Protein AF-A0A545TU68-F1 (afdb_monomer_lite)

Secondary structure (DSSP, 8-state):
--SSSSSSSTTGGGSS----PPPHHHHHHHHHHHHHHHHHHHHHHHHTT-S-HHHHHHHHHHHHHHHHHTTS-SPP-HHHHHHHHHHHHHHHHHHHHHHHT-

Radius of gyration: 21.89 Å; chains: 1; bounding box: 70×45×36 Å

Sequence (102 aa):
MHKSFLAAVSAAFLLAGCASTVPLQENLQIACRAYAASLTSLAGFRAAGRLSEEQVATVEQWRPTLNEACSGEVENTDDLIDLVEAGVISMIFIETEVRNES

pLDDT: mean 85.68, std 17.3, range [42.22, 97.94]

Structure (mmCIF, N/CA/C/O backbone):
data_AF-A0A545TU68-F1
#
_entry.id   AF-A0A545TU68-F1
#
loop_
_atom_site.group_PDB
_atom_site.id
_atom_site.type_symbol
_atom_site.label_atom_id
_atom_site.label_alt_id
_atom_site.label_comp_id
_atom_site.label_asym_id
_atom_site.label_entity_id
_atom_site.label_seq_id
_atom_site.pdbx_PDB_ins_code
_atom_site.Cartn_x
_atom_site.Cartn_y
_atom_site.Cartn_z
_atom_site.occupancy
_atom_site.B_iso_or_equiv
_atom_site.auth_seq_id
_atom_site.auth_comp_id
_atom_site.auth_asym_id
_atom_site.auth_atom_id
_atom_site.pdbx_PDB_model_num
ATOM 1 N N . MET A 1 1 ? 56.333 33.146 3.793 1.00 42.22 1 MET A N 1
ATOM 2 C CA . MET A 1 1 ? 54.864 33.019 3.916 1.00 42.22 1 MET A CA 1
ATOM 3 C C . MET A 1 1 ? 54.299 32.210 2.742 1.00 42.22 1 MET A C 1
ATOM 5 O O . MET A 1 1 ? 53.767 32.810 1.834 1.00 42.22 1 MET A O 1
ATOM 9 N N . HIS A 1 2 ? 54.461 30.879 2.693 1.00 45.53 2 HIS A N 1
ATOM 10 C CA . HIS A 1 2 ? 53.945 30.047 1.575 1.00 45.53 2 HIS A CA 1
ATOM 11 C C . HIS A 1 2 ? 53.675 28.587 2.014 1.00 45.53 2 HIS A C 1
ATOM 13 O O . HIS A 1 2 ? 54.032 27.641 1.323 1.00 45.53 2 HIS A O 1
ATOM 19 N N . LYS A 1 3 ? 53.113 28.363 3.211 1.00 48.56 3 LYS A N 1
ATOM 20 C CA . LYS A 1 3 ? 52.871 27.004 3.744 1.00 48.56 3 LYS A CA 1
ATOM 21 C C . LYS A 1 3 ? 51.524 26.901 4.461 1.00 48.56 3 LYS A C 1
ATOM 23 O O . LYS A 1 3 ? 51.465 26.521 5.623 1.00 48.56 3 LYS A O 1
ATOM 28 N N . SER A 1 4 ? 50.434 27.298 3.812 1.00 48.00 4 SER A N 1
ATOM 29 C CA . SER A 1 4 ? 49.097 27.085 4.403 1.00 48.00 4 SER A CA 1
ATOM 30 C C . SER A 1 4 ? 47.986 26.814 3.390 1.00 48.00 4 SER A C 1
ATOM 32 O O . SER A 1 4 ? 46.884 26.479 3.797 1.00 48.00 4 SER A O 1
ATOM 34 N N . PHE A 1 5 ? 48.248 26.900 2.082 1.00 49.19 5 PHE A N 1
ATOM 35 C CA . PHE A 1 5 ? 47.176 26.839 1.081 1.00 49.19 5 PHE A CA 1
ATOM 36 C C . PHE A 1 5 ? 46.871 25.426 0.546 1.00 49.19 5 PHE A C 1
ATOM 38 O O . PHE A 1 5 ? 45.850 25.219 -0.095 1.00 49.19 5 PHE A O 1
ATOM 45 N N . LEU A 1 6 ? 47.719 24.429 0.824 1.00 49.50 6 LEU A N 1
ATOM 46 C CA . LEU A 1 6 ? 47.567 23.075 0.261 1.00 49.50 6 LEU A CA 1
ATOM 47 C C . LEU A 1 6 ? 46.699 22.121 1.098 1.00 49.50 6 LEU A C 1
ATOM 49 O O . LEU A 1 6 ? 46.314 21.071 0.599 1.00 49.50 6 LEU A O 1
ATOM 53 N N . ALA A 1 7 ? 46.359 22.469 2.342 1.00 49.00 7 ALA A N 1
ATOM 54 C CA . ALA A 1 7 ? 45.579 21.592 3.224 1.00 49.00 7 ALA A CA 1
ATOM 55 C C . ALA A 1 7 ? 44.052 21.751 3.078 1.00 49.00 7 ALA A C 1
ATOM 57 O O . ALA A 1 7 ? 43.303 20.927 3.590 1.00 49.00 7 ALA A O 1
ATOM 58 N N . ALA A 1 8 ? 43.578 22.795 2.390 1.00 50.03 8 ALA A N 1
ATOM 59 C CA . ALA A 1 8 ? 42.147 23.091 2.282 1.00 50.03 8 ALA A CA 1
ATOM 60 C C . ALA A 1 8 ? 41.450 22.380 1.104 1.00 50.03 8 ALA A C 1
ATOM 62 O O . ALA A 1 8 ? 40.233 22.235 1.112 1.00 50.03 8 ALA A O 1
ATOM 63 N N . VAL A 1 9 ? 42.200 21.911 0.100 1.00 53.72 9 VAL A N 1
ATOM 64 C CA . VAL A 1 9 ? 41.624 21.318 -1.125 1.00 53.72 9 VAL A 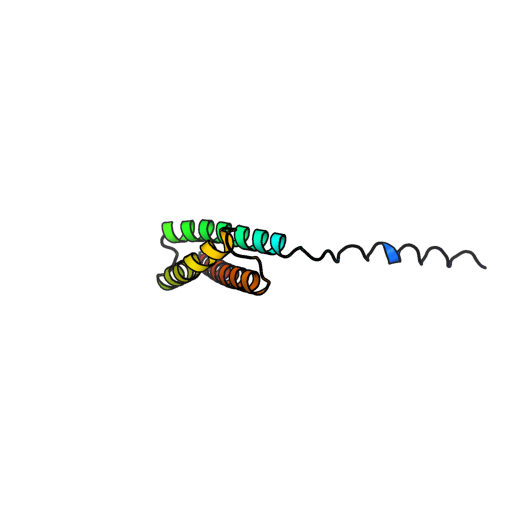CA 1
ATOM 65 C C . VAL A 1 9 ? 41.351 19.814 -0.973 1.00 53.72 9 VAL A C 1
ATOM 67 O O . VAL A 1 9 ? 40.459 19.275 -1.622 1.00 53.72 9 VAL A O 1
ATOM 70 N N . SER A 1 10 ? 42.047 19.124 -0.067 1.00 53.06 10 SER A N 1
ATOM 71 C CA . SER A 1 10 ? 41.905 17.675 0.145 1.00 53.06 10 SER A CA 1
ATOM 72 C C . SER A 1 10 ? 40.682 17.269 0.978 1.00 53.06 10 SER A C 1
ATOM 74 O O . SER A 1 10 ? 40.277 16.112 0.921 1.00 53.06 10 SER A O 1
ATOM 76 N N . ALA A 1 11 ? 40.053 18.194 1.710 1.00 53.97 11 ALA A N 1
ATOM 77 C CA . ALA A 1 11 ? 38.851 17.906 2.500 1.00 53.97 11 ALA A CA 1
ATOM 78 C C . ALA A 1 11 ? 37.542 17.969 1.684 1.00 53.97 11 ALA A C 1
ATOM 80 O O . ALA A 1 11 ? 36.536 17.400 2.097 1.00 53.97 11 ALA A O 1
ATOM 81 N N . ALA A 1 12 ? 37.544 18.621 0.515 1.00 54.88 12 ALA A N 1
ATOM 82 C CA . ALA A 1 12 ? 36.337 18.817 -0.294 1.00 54.88 12 ALA A CA 1
ATOM 83 C C . ALA A 1 12 ? 35.929 17.582 -1.128 1.00 54.88 12 ALA A C 1
ATOM 85 O O . ALA A 1 12 ? 34.785 17.489 -1.560 1.00 54.88 12 ALA A O 1
ATOM 86 N N . PHE A 1 13 ? 36.826 16.609 -1.326 1.00 55.31 13 PHE A N 1
ATOM 87 C CA . PHE A 1 13 ? 36.548 15.407 -2.129 1.00 55.31 13 PHE A CA 1
ATOM 88 C C . PHE A 1 13 ? 35.884 14.256 -1.356 1.00 55.31 13 PHE A C 1
ATOM 90 O O . PHE A 1 13 ? 35.449 13.289 -1.973 1.00 55.31 13 PHE A O 1
ATOM 97 N N . LEU A 1 14 ? 35.759 14.346 -0.027 1.00 56.31 14 LEU A N 1
ATOM 98 C CA . LEU A 1 14 ? 35.168 13.276 0.791 1.00 56.31 14 LEU A CA 1
ATOM 99 C C . LEU A 1 14 ? 33.639 13.373 0.943 1.00 56.31 14 LEU A C 1
ATOM 101 O O . LEU A 1 14 ? 33.031 12.460 1.491 1.00 56.31 14 LEU A O 1
ATOM 105 N N . LEU A 1 15 ? 33.006 14.441 0.444 1.00 55.91 15 LEU A N 1
ATOM 106 C CA . LEU A 1 15 ? 31.547 14.632 0.515 1.00 55.91 15 LEU A CA 1
ATOM 107 C C . LEU A 1 15 ? 30.809 14.290 -0.791 1.00 55.91 15 LEU A C 1
ATOM 109 O O . LEU A 1 15 ? 29.585 14.338 -0.828 1.00 55.91 15 LEU A O 1
ATOM 113 N N . ALA A 1 16 ? 31.519 13.908 -1.857 1.00 58.22 16 ALA A N 1
ATOM 114 C CA . ALA A 1 16 ? 30.920 13.606 -3.164 1.00 58.22 16 ALA A CA 1
ATOM 115 C C . ALA A 1 16 ? 30.399 12.154 -3.305 1.00 58.22 16 ALA A C 1
ATOM 117 O O . ALA A 1 16 ? 30.125 11.705 -4.414 1.00 58.22 16 ALA A O 1
ATOM 118 N N . GLY A 1 17 ? 30.294 11.398 -2.205 1.00 55.97 17 GLY A N 1
ATOM 119 C CA . GLY A 1 17 ? 30.129 9.938 -2.231 1.00 55.97 17 GLY A CA 1
ATOM 120 C C . GLY A 1 17 ? 28.715 9.366 -2.062 1.00 55.97 17 GLY A C 1
ATOM 121 O O . GLY A 1 17 ? 28.594 8.148 -2.051 1.00 55.97 17 GLY A O 1
ATOM 122 N N . CYS A 1 18 ? 27.654 10.170 -1.925 1.00 59.19 18 CYS A N 1
ATOM 123 C CA . CYS A 1 18 ? 26.312 9.649 -1.589 1.00 59.19 18 CYS A CA 1
ATOM 124 C C . CYS A 1 18 ? 25.235 9.910 -2.655 1.00 59.19 18 CYS A C 1
ATOM 126 O O . CYS A 1 18 ? 24.074 10.112 -2.315 1.00 59.19 18 CYS A O 1
ATOM 128 N N . ALA A 1 19 ? 25.594 9.909 -3.938 1.00 56.88 19 ALA A N 1
ATOM 129 C CA . ALA A 1 19 ? 24.623 9.903 -5.035 1.00 56.88 19 ALA A CA 1
ATOM 130 C C . ALA A 1 19 ? 24.614 8.527 -5.720 1.00 56.88 19 ALA A C 1
ATOM 132 O O . ALA A 1 19 ? 24.952 8.397 -6.893 1.00 56.88 19 ALA A O 1
ATOM 133 N N . SER A 1 20 ? 24.294 7.478 -4.962 1.00 61.78 20 SER A N 1
ATOM 134 C CA . SER A 1 20 ? 24.071 6.142 -5.520 1.00 61.78 20 SER A CA 1
ATOM 135 C C . SER A 1 20 ? 22.655 6.099 -6.089 1.00 61.78 20 SER A C 1
ATOM 137 O O . SER A 1 20 ? 21.690 6.149 -5.330 1.00 61.78 20 SER A O 1
ATOM 139 N N . THR A 1 21 ? 22.506 6.035 -7.412 1.00 68.12 21 THR A N 1
ATOM 140 C CA . THR A 1 21 ? 21.199 5.772 -8.029 1.00 68.12 21 THR A CA 1
ATOM 141 C C . THR A 1 21 ? 20.831 4.317 -7.770 1.00 68.12 21 THR A C 1
ATOM 143 O O . THR A 1 21 ? 21.560 3.418 -8.194 1.00 68.12 21 THR A O 1
ATOM 146 N N . VAL A 1 22 ? 19.730 4.087 -7.057 1.00 75.44 22 VAL A N 1
ATOM 147 C CA . VAL A 1 22 ? 19.215 2.740 -6.795 1.00 75.44 22 VAL A CA 1
ATOM 148 C C . VAL A 1 22 ? 18.747 2.135 -8.125 1.00 75.44 22 VAL A C 1
ATOM 150 O O . VAL A 1 22 ? 17.977 2.781 -8.837 1.00 75.44 22 VAL A O 1
ATOM 153 N N . PRO A 1 23 ? 19.207 0.931 -8.505 1.00 85.62 23 PRO A N 1
ATOM 154 C CA . PRO A 1 23 ? 18.714 0.243 -9.690 1.00 85.62 23 PRO A CA 1
ATOM 155 C C . PRO A 1 23 ? 17.199 0.025 -9.628 1.00 85.62 23 PRO A C 1
ATOM 157 O O . PRO A 1 23 ? 16.660 -0.323 -8.580 1.00 85.62 23 PRO A O 1
ATOM 160 N N . LEU A 1 24 ? 16.528 0.131 -10.775 1.00 84.81 24 LEU A N 1
ATOM 161 C CA . LEU A 1 24 ? 15.074 -0.023 -10.911 1.00 84.81 24 LEU A CA 1
ATOM 162 C C . LEU A 1 24 ? 14.534 -1.288 -10.216 1.00 84.81 24 LEU A C 1
ATOM 164 O O . LEU A 1 24 ? 13.603 -1.246 -9.419 1.00 84.81 24 LEU A O 1
ATOM 168 N N . GLN A 1 25 ? 15.200 -2.418 -10.458 1.00 85.56 25 GLN A N 1
ATOM 169 C CA . GLN A 1 25 ? 14.870 -3.707 -9.851 1.00 85.56 25 GLN A CA 1
ATOM 170 C C . GLN A 1 25 ? 14.951 -3.689 -8.318 1.00 85.56 25 GLN A C 1
ATOM 172 O O . GLN A 1 25 ? 14.153 -4.354 -7.658 1.00 85.56 25 GLN A O 1
ATOM 177 N N . GLU A 1 26 ? 15.928 -2.979 -7.755 1.00 89.00 26 GLU A N 1
ATOM 178 C CA . GLU A 1 26 ? 16.101 -2.862 -6.308 1.00 89.00 26 GLU A CA 1
ATOM 179 C C . GLU A 1 26 ? 15.012 -1.965 -5.712 1.00 89.00 26 GLU A C 1
ATOM 181 O O . GLU A 1 26 ? 14.440 -2.319 -4.682 1.00 89.00 26 GLU A O 1
ATOM 186 N N . ASN A 1 27 ? 14.642 -0.879 -6.402 1.00 89.38 27 ASN A N 1
ATOM 187 C CA . ASN A 1 27 ? 13.555 -0.010 -5.956 1.00 89.38 27 ASN A CA 1
ATOM 188 C C . ASN A 1 27 ? 12.207 -0.754 -5.924 1.00 89.38 27 ASN A C 1
ATOM 190 O O . ASN A 1 27 ? 11.517 -0.749 -4.904 1.00 89.38 27 ASN A O 1
ATOM 194 N N . LEU A 1 28 ? 11.890 -1.520 -6.977 1.00 91.62 28 LEU A N 1
ATOM 195 C CA . LEU A 1 28 ? 10.687 -2.358 -6.990 1.00 91.62 28 LEU A CA 1
ATOM 196 C C . LEU A 1 28 ? 10.683 -3.380 -5.842 1.00 91.62 28 LEU A C 1
ATOM 198 O O . LEU A 1 28 ? 9.664 -3.576 -5.185 1.00 91.62 28 LEU A O 1
ATOM 202 N N . GLN A 1 29 ? 11.822 -4.018 -5.552 1.00 92.44 29 GLN A N 1
ATOM 203 C CA . GLN A 1 29 ? 11.913 -4.965 -4.435 1.00 92.44 29 GLN A CA 1
ATOM 204 C C . GLN A 1 29 ? 11.669 -4.298 -3.079 1.00 92.44 29 GLN A C 1
ATOM 206 O O . GLN A 1 29 ? 11.040 -4.905 -2.209 1.00 92.44 29 GLN A O 1
ATOM 211 N N . ILE A 1 30 ? 12.157 -3.073 -2.882 1.00 93.38 30 ILE A N 1
ATOM 212 C CA . ILE A 1 30 ? 11.899 -2.293 -1.668 1.00 93.38 30 ILE A CA 1
ATOM 213 C C . ILE A 1 30 ? 10.399 -2.002 -1.548 1.00 93.38 30 ILE A C 1
ATOM 215 O O . ILE A 1 30 ? 9.807 -2.301 -0.507 1.00 93.38 30 ILE A O 1
ATOM 219 N N . ALA A 1 31 ? 9.772 -1.512 -2.619 1.00 94.50 31 ALA A N 1
ATOM 220 C CA . ALA A 1 31 ? 8.344 -1.211 -2.646 1.00 94.50 31 ALA A CA 1
ATOM 221 C C . ALA A 1 31 ? 7.484 -2.466 -2.389 1.00 94.50 31 ALA A C 1
ATOM 223 O O . ALA A 1 31 ? 6.596 -2.456 -1.537 1.00 94.50 31 ALA A O 1
ATOM 224 N N . CYS A 1 32 ? 7.814 -3.601 -3.012 1.00 96.00 32 CYS A N 1
ATOM 225 C CA . CYS A 1 32 ? 7.117 -4.871 -2.790 1.00 96.00 32 CYS A CA 1
ATOM 226 C C . CYS A 1 32 ? 7.289 -5.427 -1.366 1.00 96.00 32 CYS A C 1
ATOM 228 O O . CYS A 1 32 ? 6.368 -6.038 -0.818 1.00 96.00 32 CYS A O 1
ATOM 230 N N . ARG A 1 33 ? 8.438 -5.197 -0.715 1.00 96.81 33 ARG A N 1
ATOM 231 C CA . ARG A 1 33 ? 8.609 -5.531 0.711 1.00 96.81 33 ARG A CA 1
ATOM 232 C C . ARG A 1 33 ? 7.742 -4.647 1.602 1.00 96.81 33 ARG A C 1
ATOM 234 O O . ARG A 1 33 ? 7.160 -5.157 2.559 1.00 96.81 33 ARG A O 1
ATOM 241 N N . ALA A 1 34 ? 7.642 -3.356 1.288 1.00 96.50 34 ALA A N 1
ATOM 242 C CA . ALA A 1 34 ? 6.763 -2.437 2.003 1.00 96.50 34 ALA A CA 1
ATOM 243 C C . ALA A 1 34 ? 5.290 -2.851 1.854 1.00 96.50 34 ALA A C 1
ATOM 245 O O . ALA A 1 34 ? 4.592 -2.963 2.857 1.00 96.50 34 ALA A O 1
ATOM 246 N N . TYR A 1 35 ? 4.857 -3.212 0.643 1.00 97.50 35 TYR A N 1
ATOM 247 C CA . TYR A 1 35 ? 3.530 -3.776 0.384 1.00 97.50 35 TYR A CA 1
ATOM 248 C C . TYR A 1 35 ? 3.216 -4.993 1.270 1.00 97.50 35 TYR A C 1
ATOM 250 O O . TYR A 1 35 ? 2.191 -5.023 1.957 1.00 97.50 35 TYR A O 1
ATOM 258 N N . ALA A 1 36 ? 4.111 -5.985 1.310 1.00 97.50 36 ALA A N 1
ATOM 259 C CA . ALA A 1 36 ? 3.918 -7.182 2.129 1.00 97.50 36 ALA A CA 1
ATOM 260 C C . ALA A 1 36 ? 3.843 -6.864 3.637 1.00 97.50 36 ALA A C 1
ATOM 262 O O . ALA A 1 36 ? 3.039 -7.455 4.370 1.00 97.50 36 ALA A O 1
ATOM 263 N N . ALA A 1 37 ? 4.660 -5.916 4.105 1.00 97.50 37 ALA A N 1
ATOM 264 C CA . ALA A 1 37 ? 4.630 -5.451 5.488 1.00 97.50 37 ALA A CA 1
ATOM 265 C C . ALA A 1 37 ? 3.299 -4.759 5.822 1.00 97.50 37 ALA A C 1
ATOM 267 O O . ALA A 1 37 ? 2.674 -5.091 6.834 1.00 97.50 37 ALA A O 1
ATOM 268 N N . SER A 1 38 ? 2.824 -3.879 4.940 1.00 97.50 38 SER A N 1
ATOM 269 C CA . SER A 1 38 ? 1.549 -3.187 5.101 1.00 97.50 38 SER A CA 1
ATOM 270 C C . SER A 1 38 ? 0.361 -4.138 5.129 1.00 97.50 38 SER A C 1
ATOM 272 O O . SER A 1 38 ? -0.477 -4.054 6.026 1.00 97.50 38 SER A O 1
ATOM 274 N N . LEU A 1 39 ? 0.317 -5.129 4.231 1.00 97.12 39 LEU A N 1
ATOM 275 C CA . LEU A 1 39 ? -0.716 -6.166 4.279 1.00 97.12 39 LEU A CA 1
ATOM 276 C C . LEU A 1 39 ? -0.723 -6.932 5.604 1.00 97.12 39 LEU A C 1
ATOM 278 O O . LEU A 1 39 ? -1.792 -7.241 6.128 1.00 97.12 39 LEU A O 1
ATOM 282 N N . THR A 1 40 ? 0.454 -7.228 6.155 1.00 97.81 40 THR A N 1
ATOM 283 C CA . THR A 1 40 ? 0.573 -7.926 7.441 1.00 97.81 40 THR A CA 1
ATOM 284 C C . THR A 1 40 ? 0.009 -7.073 8.583 1.00 97.81 40 THR A C 1
ATOM 286 O O . THR A 1 40 ? -0.760 -7.570 9.408 1.00 97.81 40 THR A O 1
ATOM 289 N N . SER A 1 41 ? 0.347 -5.782 8.608 1.00 97.12 41 SER A N 1
ATOM 290 C CA . SER A 1 41 ? -0.154 -4.803 9.584 1.00 97.12 41 SER A CA 1
ATOM 291 C C . SER A 1 41 ? -1.681 -4.652 9.499 1.00 97.12 41 SER A C 1
ATOM 293 O O . SER A 1 41 ? -2.402 -4.858 10.482 1.00 97.12 41 SER A O 1
ATOM 295 N N . LEU A 1 42 ? -2.196 -4.411 8.290 1.00 97.69 42 LEU A N 1
ATOM 296 C CA . LEU A 1 42 ? -3.621 -4.242 8.004 1.00 97.69 42 LEU A CA 1
ATOM 297 C C . LEU A 1 42 ? -4.439 -5.506 8.290 1.00 97.69 42 LEU A C 1
ATOM 299 O O . LEU A 1 42 ? -5.564 -5.406 8.781 1.00 97.69 42 LEU A O 1
ATOM 303 N N . ALA A 1 43 ? -3.887 -6.700 8.057 1.00 97.38 43 ALA A N 1
ATOM 304 C CA . ALA A 1 43 ? -4.537 -7.951 8.442 1.00 97.38 43 ALA A CA 1
ATOM 305 C C . ALA A 1 43 ? -4.754 -8.038 9.963 1.00 97.38 43 ALA A C 1
ATOM 307 O O . ALA A 1 43 ? -5.818 -8.475 10.407 1.00 97.38 43 ALA A O 1
ATOM 308 N N . GLY A 1 44 ? -3.787 -7.565 10.758 1.00 97.62 44 GLY A N 1
ATOM 309 C CA . GLY A 1 44 ? -3.921 -7.451 12.210 1.00 97.62 44 GLY A CA 1
ATOM 310 C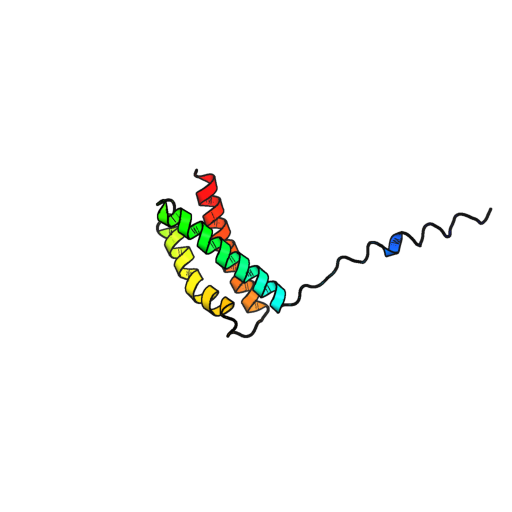 C . GLY A 1 44 ? -5.045 -6.497 12.620 1.00 97.62 44 GLY A C 1
ATOM 311 O O . GLY A 1 44 ? -5.889 -6.854 13.443 1.00 97.62 44 GLY A O 1
ATOM 312 N N . PHE A 1 45 ? -5.116 -5.313 12.005 1.00 97.56 45 PHE A N 1
ATOM 313 C CA . PHE A 1 45 ? -6.202 -4.359 12.260 1.00 97.56 45 PHE A CA 1
ATOM 314 C C . PHE A 1 45 ? -7.573 -4.903 11.847 1.00 97.56 45 PHE A C 1
ATOM 316 O O . PHE A 1 45 ? -8.542 -4.750 12.593 1.00 97.56 45 PHE A O 1
ATOM 323 N N . ARG A 1 46 ? -7.657 -5.607 10.713 1.00 97.00 46 ARG A N 1
ATOM 324 C CA . ARG A 1 46 ? -8.891 -6.261 10.259 1.00 97.00 46 ARG A CA 1
ATOM 325 C C . ARG A 1 46 ? -9.359 -7.322 11.248 1.00 97.00 46 ARG A C 1
ATOM 327 O O . ARG A 1 46 ? -10.532 -7.341 11.604 1.00 97.00 46 ARG A O 1
ATOM 334 N N . ALA A 1 47 ? -8.452 -8.182 11.713 1.00 97.50 47 ALA A N 1
ATOM 335 C CA . ALA A 1 47 ? -8.767 -9.223 12.692 1.00 97.50 47 ALA A CA 1
ATOM 336 C C . ALA A 1 47 ? -9.236 -8.641 14.037 1.00 97.50 47 ALA A C 1
ATOM 338 O O . ALA A 1 47 ? -10.062 -9.246 14.715 1.00 97.50 47 ALA A O 1
ATOM 339 N N . ALA A 1 48 ? -8.747 -7.452 14.399 1.00 96.69 48 ALA A N 1
ATOM 340 C CA . ALA A 1 48 ? -9.183 -6.708 15.576 1.00 96.69 48 ALA A CA 1
ATOM 341 C C . ALA A 1 48 ? -10.490 -5.912 15.370 1.00 96.69 48 ALA A C 1
ATOM 343 O O . ALA A 1 48 ? -10.931 -5.241 16.299 1.00 96.69 48 ALA A O 1
ATOM 344 N N . GLY A 1 49 ? -11.096 -5.944 14.175 1.00 97.00 49 GLY A N 1
ATOM 345 C CA . GLY A 1 49 ? -12.303 -5.172 13.859 1.00 97.00 49 GLY A CA 1
ATOM 346 C C . GLY A 1 49 ? -12.076 -3.659 13.788 1.00 97.00 49 GLY A C 1
ATOM 347 O O . GLY A 1 49 ? -13.008 -2.895 14.008 1.00 97.00 49 GLY A O 1
ATOM 348 N N . ARG A 1 50 ? -10.837 -3.225 13.525 1.00 97.19 50 ARG A N 1
ATOM 349 C CA . ARG A 1 50 ? -10.427 -1.811 13.522 1.00 97.19 50 ARG A CA 1
ATOM 350 C C . ARG A 1 50 ? -10.389 -1.163 12.141 1.00 97.19 50 ARG A C 1
ATOM 352 O O . ARG A 1 50 ? -10.112 0.023 12.059 1.00 97.19 50 ARG A O 1
ATOM 359 N N . LEU A 1 51 ? -10.614 -1.931 11.076 1.00 97.50 51 LEU A N 1
ATOM 360 C CA . LEU A 1 51 ? -10.751 -1.371 9.733 1.00 97.50 51 LEU A CA 1
ATOM 361 C C . LEU A 1 51 ? -12.222 -1.108 9.426 1.00 97.50 51 LEU A C 1
ATOM 363 O O . LEU A 1 51 ? -13.059 -1.988 9.640 1.00 97.50 51 LEU A O 1
ATOM 367 N N . SER A 1 52 ? -12.516 0.064 8.870 1.00 97.25 52 SER A N 1
ATOM 368 C CA . SER A 1 52 ? -13.817 0.353 8.271 1.00 97.25 52 SER A CA 1
ATOM 369 C C . SER A 1 52 ? -14.026 -0.462 6.987 1.00 97.25 52 SER A C 1
ATOM 371 O O . SER A 1 52 ? -13.075 -0.955 6.372 1.00 97.25 52 SER A O 1
ATOM 373 N N . GLU A 1 53 ? -15.279 -0.604 6.546 1.00 97.38 53 GLU A N 1
ATOM 374 C CA . GLU A 1 53 ? -15.589 -1.295 5.285 1.00 97.38 53 GLU A CA 1
ATOM 375 C C . GLU A 1 53 ? -14.932 -0.609 4.076 1.00 97.38 53 GLU A C 1
ATOM 377 O O . GLU A 1 53 ? -14.455 -1.287 3.167 1.00 97.38 53 GLU A O 1
ATOM 382 N N . GLU A 1 54 ? -14.838 0.723 4.095 1.00 97.44 54 GLU A N 1
ATOM 383 C CA . GLU A 1 54 ? -14.184 1.518 3.050 1.00 97.44 54 GLU A CA 1
ATOM 384 C C . GLU A 1 54 ? -12.667 1.282 3.010 1.00 97.44 54 GLU A C 1
ATOM 386 O O . GLU A 1 54 ? -12.089 1.080 1.938 1.00 97.44 54 GLU A O 1
ATOM 391 N N . GLN A 1 55 ? -12.020 1.217 4.177 1.00 97.88 55 GLN A N 1
ATOM 392 C CA . GLN A 1 55 ? -10.597 0.890 4.280 1.00 97.88 55 GLN A CA 1
ATOM 393 C C . GLN A 1 55 ? -10.326 -0.534 3.778 1.00 97.88 55 GLN A C 1
ATOM 395 O O . GLN A 1 55 ? -9.379 -0.755 3.022 1.00 97.88 55 GLN A O 1
ATOM 400 N N . VAL A 1 56 ? -11.181 -1.504 4.128 1.00 97.94 56 VAL A N 1
ATOM 401 C CA . VAL A 1 56 ? -11.077 -2.874 3.600 1.00 97.94 56 VAL A CA 1
ATOM 402 C C . VAL A 1 56 ? -11.237 -2.883 2.080 1.00 97.94 56 VAL A C 1
ATOM 404 O O . VAL A 1 56 ? -10.420 -3.498 1.397 1.00 97.94 56 VAL A O 1
ATOM 407 N N . ALA A 1 57 ? -12.242 -2.190 1.541 1.00 97.75 57 ALA A N 1
ATOM 408 C CA . ALA A 1 57 ? -12.469 -2.116 0.101 1.00 97.75 57 ALA A CA 1
ATOM 409 C C . ALA A 1 57 ? -11.267 -1.512 -0.641 1.00 97.75 57 ALA A C 1
ATOM 411 O O . ALA A 1 57 ? -10.852 -2.048 -1.666 1.00 97.75 57 ALA A O 1
ATOM 412 N N . THR A 1 58 ? -10.660 -0.461 -0.086 1.00 97.06 58 THR A N 1
ATOM 413 C CA . THR A 1 58 ? -9.460 0.176 -0.648 1.00 97.06 58 THR A CA 1
ATOM 414 C C . THR A 1 58 ? -8.278 -0.795 -0.695 1.00 97.06 58 THR A C 1
ATOM 416 O O . THR A 1 58 ? -7.610 -0.921 -1.721 1.00 97.06 58 THR A O 1
ATOM 419 N N . VAL A 1 59 ? -8.034 -1.548 0.383 1.00 96.94 59 VAL A N 1
ATOM 420 C CA . VAL A 1 59 ? -6.965 -2.561 0.407 1.00 96.94 59 VAL A CA 1
ATOM 421 C C . VAL A 1 59 ? -7.223 -3.655 -0.630 1.00 96.94 59 VAL A C 1
ATOM 423 O O . VAL A 1 59 ? -6.317 -4.020 -1.379 1.00 96.94 59 VAL A O 1
ATOM 426 N N . GLU A 1 60 ? -8.451 -4.172 -0.706 1.00 96.81 60 GLU A N 1
ATOM 427 C CA . GLU A 1 60 ? -8.815 -5.219 -1.670 1.00 96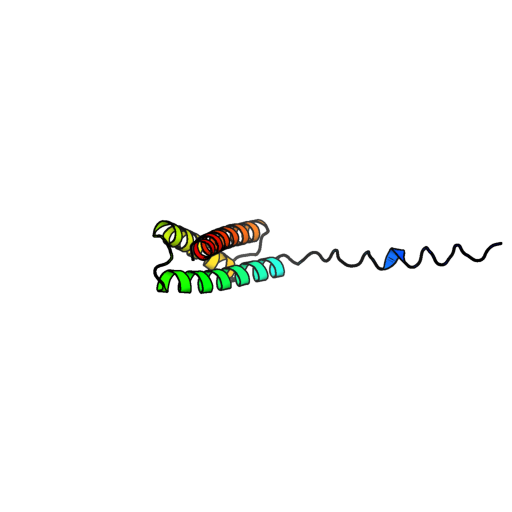.81 60 GLU A CA 1
ATOM 428 C C . GLU A 1 60 ? -8.778 -4.719 -3.125 1.00 96.81 60 GLU A C 1
ATOM 430 O O . GLU A 1 60 ? -8.496 -5.510 -4.020 1.00 96.81 60 GLU A O 1
ATOM 435 N N . GLN A 1 61 ? -8.987 -3.421 -3.373 1.00 97.19 61 GLN A N 1
ATOM 436 C CA . GLN A 1 61 ? -8.840 -2.819 -4.701 1.00 97.19 61 GLN A CA 1
ATOM 437 C C . GLN A 1 61 ? -7.385 -2.843 -5.183 1.00 97.19 61 GLN A C 1
ATOM 439 O O . GLN A 1 61 ? -7.128 -3.140 -6.348 1.00 97.19 61 GLN A O 1
ATOM 444 N N . TRP A 1 62 ? -6.429 -2.551 -4.298 1.00 96.75 62 TRP A N 1
ATOM 445 C CA . TRP A 1 62 ? -5.008 -2.525 -4.651 1.00 96.75 62 TRP A CA 1
ATOM 446 C C . TRP A 1 62 ? -4.387 -3.918 -4.772 1.00 96.75 62 TRP A C 1
ATOM 448 O O . TRP A 1 62 ? -3.462 -4.119 -5.558 1.00 96.75 62 TRP A O 1
ATOM 458 N N . ARG A 1 63 ? -4.876 -4.897 -4.003 1.00 95.81 63 ARG A N 1
ATOM 459 C CA . ARG A 1 63 ? -4.249 -6.224 -3.899 1.00 95.81 63 ARG A CA 1
ATOM 460 C C . ARG A 1 63 ? -4.008 -6.943 -5.231 1.00 95.81 63 ARG A C 1
ATOM 462 O O . ARG A 1 63 ? -2.904 -7.456 -5.377 1.00 95.81 63 ARG A O 1
ATOM 469 N N . PRO A 1 64 ? -4.959 -7.030 -6.178 1.00 95.88 64 PRO A N 1
ATOM 470 C CA . PRO A 1 64 ? -4.729 -7.732 -7.440 1.00 95.88 64 PRO A CA 1
ATOM 471 C C . PRO A 1 64 ? -3.549 -7.138 -8.209 1.00 95.88 64 PRO A C 1
ATOM 473 O O . PRO A 1 64 ? -2.605 -7.853 -8.532 1.00 95.88 64 PRO A O 1
ATOM 476 N N . THR A 1 65 ? -3.567 -5.818 -8.390 1.00 93.50 65 THR A N 1
ATOM 477 C CA . THR A 1 65 ? -2.540 -5.069 -9.115 1.00 93.50 65 THR A CA 1
ATOM 478 C C . 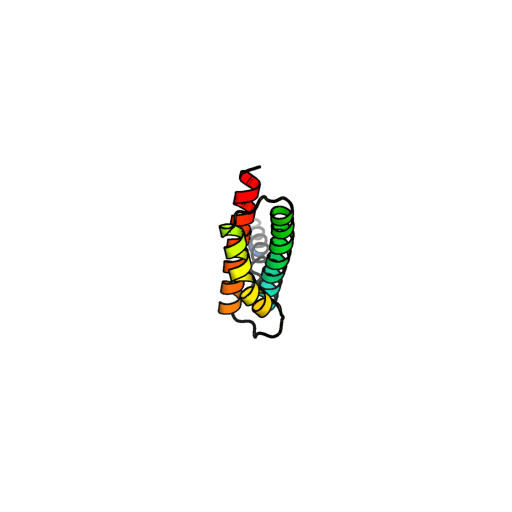THR A 1 65 ? -1.172 -5.185 -8.448 1.00 93.50 65 THR A C 1
ATOM 480 O O . THR A 1 65 ? -0.178 -5.458 -9.112 1.00 93.50 65 THR A O 1
ATOM 483 N N . LEU A 1 66 ? -1.108 -5.022 -7.123 1.00 96.00 66 LEU A N 1
ATOM 484 C CA . LEU A 1 66 ? 0.158 -5.094 -6.392 1.00 96.00 66 LEU A CA 1
ATOM 485 C C . LEU A 1 66 ? 0.716 -6.521 -6.326 1.00 96.00 66 LEU A C 1
ATOM 487 O O . LEU A 1 66 ? 1.927 -6.702 -6.399 1.00 96.00 66 LEU A O 1
ATOM 491 N N . ASN A 1 67 ? -0.140 -7.544 -6.242 1.00 96.00 67 ASN A N 1
ATOM 492 C CA . ASN A 1 67 ? 0.296 -8.939 -6.319 1.00 96.00 67 ASN A CA 1
ATOM 493 C C . ASN A 1 67 ? 0.897 -9.269 -7.686 1.00 96.00 67 ASN A C 1
ATOM 495 O O . ASN A 1 67 ? 1.921 -9.944 -7.748 1.00 96.00 67 ASN A O 1
ATOM 499 N N . GLU A 1 68 ? 0.269 -8.802 -8.765 1.00 94.44 68 GLU A N 1
ATOM 500 C CA . GLU A 1 68 ? 0.775 -8.994 -10.123 1.00 94.44 68 GLU A CA 1
ATOM 501 C C . GLU A 1 68 ? 2.117 -8.276 -10.308 1.00 94.44 68 GLU A C 1
ATOM 503 O O . GLU A 1 68 ? 3.100 -8.909 -10.693 1.00 94.44 68 GLU A O 1
ATOM 508 N N . ALA A 1 69 ? 2.203 -7.002 -9.915 1.00 92.56 69 ALA A N 1
ATOM 509 C CA . ALA A 1 69 ? 3.436 -6.219 -9.980 1.00 92.56 69 ALA A CA 1
ATOM 510 C C . ALA A 1 69 ? 4.584 -6.833 -9.155 1.00 92.56 69 ALA A C 1
ATOM 512 O O . ALA A 1 69 ? 5.739 -6.813 -9.576 1.00 92.56 69 ALA A O 1
ATOM 513 N N . CYS A 1 70 ? 4.273 -7.426 -7.999 1.00 94.31 70 CYS A N 1
ATOM 514 C CA . CYS A 1 70 ? 5.256 -8.036 -7.103 1.00 94.31 70 CYS A CA 1
ATOM 515 C C . CYS A 1 70 ? 5.488 -9.539 -7.333 1.00 94.31 70 CYS A C 1
ATOM 517 O O . CYS A 1 70 ? 6.238 -10.157 -6.575 1.00 94.31 70 CYS A O 1
ATOM 519 N N . SER A 1 71 ? 4.881 -10.137 -8.363 1.00 92.81 71 SER A N 1
ATOM 520 C CA . SER A 1 71 ? 5.052 -11.559 -8.705 1.00 92.81 71 SER A CA 1
ATOM 521 C C . SER A 1 71 ? 6.447 -11.890 -9.252 1.00 92.81 71 SER A C 1
ATOM 523 O O . SER A 1 71 ? 6.903 -13.028 -9.146 1.00 92.81 71 SER A O 1
ATOM 525 N N . GLY A 1 72 ? 7.130 -10.896 -9.830 1.00 86.06 72 GLY A N 1
ATOM 526 C CA . GLY A 1 72 ? 8.371 -11.079 -10.585 1.00 86.06 72 GLY A CA 1
ATOM 527 C C . GLY A 1 72 ? 8.164 -11.564 -12.025 1.00 86.06 72 GLY A C 1
ATOM 528 O O . GLY A 1 72 ? 9.147 -11.823 -12.714 1.00 86.06 72 GLY A O 1
ATOM 529 N N . GLU A 1 73 ? 6.913 -11.689 -12.479 1.00 87.50 73 GLU A N 1
ATOM 530 C CA . GLU A 1 73 ? 6.566 -12.104 -13.847 1.00 87.50 73 GLU A CA 1
ATOM 531 C C . GLU A 1 73 ? 6.400 -10.913 -14.808 1.00 87.50 73 GLU A C 1
ATOM 533 O O . GLU A 1 73 ? 6.468 -11.087 -16.025 1.00 87.50 73 GLU A O 1
ATOM 538 N N . VAL A 1 74 ? 6.208 -9.704 -14.270 1.00 86.12 74 VAL A N 1
ATOM 539 C CA . VAL A 1 74 ? 6.037 -8.459 -15.034 1.00 86.12 74 VAL A CA 1
ATOM 540 C C . VAL A 1 74 ? 7.386 -7.766 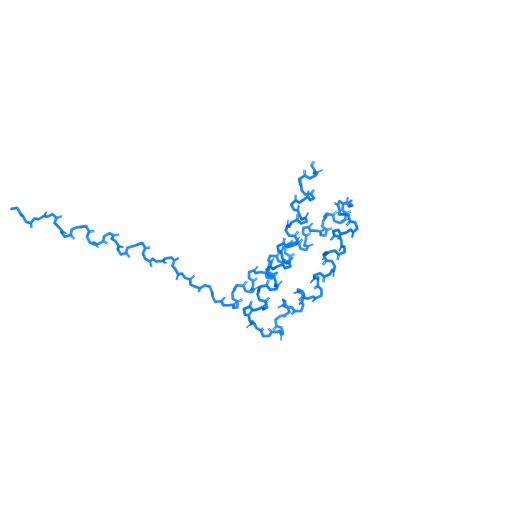-15.227 1.00 86.12 74 VAL A C 1
ATOM 542 O O . VAL A 1 74 ? 8.219 -7.738 -14.323 1.00 86.12 74 VAL A O 1
ATOM 545 N N . GLU A 1 75 ? 7.607 -7.192 -16.412 1.00 87.62 75 GLU A N 1
ATOM 546 C CA . GLU A 1 75 ? 8.801 -6.395 -16.697 1.00 87.62 75 GLU A CA 1
ATOM 547 C C . GLU A 1 75 ? 8.840 -5.134 -15.824 1.00 87.62 75 GLU A C 1
ATOM 549 O O . GLU A 1 75 ? 7.883 -4.358 -15.773 1.00 87.62 75 GLU A O 1
ATOM 554 N N . ASN A 1 76 ? 9.971 -4.911 -15.153 1.00 84.50 76 ASN A N 1
ATOM 555 C CA . ASN A 1 76 ? 10.147 -3.726 -14.326 1.00 84.50 76 ASN A CA 1
ATOM 556 C C . ASN A 1 76 ? 10.259 -2.486 -15.209 1.00 84.50 76 ASN A C 1
ATOM 558 O O . ASN A 1 76 ? 11.195 -2.355 -15.997 1.00 84.50 76 ASN A O 1
ATOM 562 N N . THR A 1 77 ? 9.347 -1.550 -14.997 1.00 89.69 77 THR A N 1
ATOM 563 C CA . THR A 1 77 ? 9.333 -0.231 -15.629 1.00 89.69 77 THR A CA 1
ATOM 564 C C . THR A 1 77 ? 9.204 0.837 -14.547 1.00 89.69 77 THR A C 1
ATOM 566 O O . THR A 1 77 ? 8.784 0.528 -13.429 1.00 89.69 77 THR A O 1
ATOM 569 N N . ASP A 1 78 ? 9.567 2.082 -14.864 1.00 90.50 78 ASP A N 1
ATOM 570 C CA . ASP A 1 78 ? 9.337 3.215 -13.956 1.00 90.50 78 ASP A CA 1
ATOM 571 C C . ASP A 1 78 ? 7.839 3.327 -13.605 1.00 90.50 78 ASP A C 1
ATOM 573 O O . ASP A 1 78 ? 7.484 3.393 -12.432 1.00 90.50 78 ASP A O 1
ATOM 577 N N . ASP A 1 79 ? 6.955 3.182 -14.601 1.00 91.88 79 ASP A N 1
ATOM 578 C CA . ASP A 1 79 ? 5.496 3.207 -14.414 1.00 91.88 79 ASP A CA 1
ATOM 579 C C . ASP A 1 79 ? 4.993 2.117 -13.449 1.00 91.88 79 ASP A C 1
ATOM 581 O O . ASP A 1 79 ? 4.079 2.346 -12.652 1.00 91.88 79 ASP A O 1
ATOM 585 N N . LEU A 1 80 ? 5.578 0.913 -13.504 1.00 91.69 80 LEU A N 1
ATOM 586 C CA . LEU A 1 80 ? 5.225 -0.174 -12.588 1.00 91.69 80 LEU A CA 1
ATOM 587 C C . LEU A 1 80 ? 5.626 0.164 -11.149 1.00 91.69 80 LEU A C 1
ATOM 589 O O . LEU A 1 80 ? 4.888 -0.151 -10.217 1.00 91.69 80 LEU A O 1
ATOM 593 N N . ILE A 1 81 ? 6.783 0.797 -10.957 1.00 92.69 81 ILE A N 1
ATOM 594 C CA . ILE A 1 81 ? 7.243 1.206 -9.628 1.00 92.69 81 ILE A CA 1
ATOM 595 C C . ILE A 1 81 ? 6.349 2.302 -9.071 1.00 92.69 81 ILE A C 1
ATOM 597 O O . ILE A 1 81 ? 5.880 2.150 -7.945 1.00 92.69 81 ILE A O 1
ATOM 601 N N . ASP A 1 82 ? 6.030 3.324 -9.863 1.00 94.12 82 ASP A N 1
ATOM 602 C CA . ASP A 1 82 ? 5.119 4.398 -9.460 1.00 94.12 82 ASP A CA 1
ATOM 603 C C . ASP A 1 82 ? 3.754 3.837 -9.025 1.00 94.12 82 ASP A C 1
ATOM 605 O O . ASP A 1 82 ? 3.167 4.270 -8.028 1.00 94.12 82 ASP A O 1
ATOM 609 N N . LEU A 1 83 ? 3.261 2.815 -9.731 1.00 94.62 83 LEU A N 1
ATOM 610 C CA . LEU A 1 83 ? 2.022 2.120 -9.389 1.00 94.62 83 LEU A CA 1
ATOM 611 C C . LEU A 1 83 ? 2.117 1.377 -8.049 1.00 94.62 83 LEU A C 1
ATOM 613 O O . LEU A 1 83 ? 1.190 1.456 -7.233 1.00 94.62 83 LEU A O 1
ATOM 617 N N . VAL A 1 84 ? 3.218 0.656 -7.809 1.00 95.69 84 VAL A N 1
ATOM 618 C CA . VAL A 1 84 ? 3.431 -0.053 -6.539 1.00 95.69 84 VAL A CA 1
ATOM 619 C C . VAL A 1 84 ? 3.576 0.937 -5.390 1.00 95.69 84 VAL A C 1
ATOM 621 O O . VAL A 1 84 ? 2.939 0.758 -4.351 1.00 95.69 84 VAL A O 1
ATOM 624 N N . GLU A 1 85 ? 4.350 2.003 -5.575 1.00 95.38 85 GLU A N 1
ATOM 625 C CA . GLU A 1 85 ? 4.530 3.058 -4.579 1.00 95.38 85 GLU A CA 1
ATOM 626 C C . GLU A 1 85 ? 3.199 3.733 -4.230 1.00 95.38 85 GLU A C 1
ATOM 628 O O . GLU A 1 85 ? 2.880 3.870 -3.048 1.00 95.38 85 GLU A O 1
ATOM 633 N N . ALA A 1 86 ? 2.369 4.069 -5.222 1.00 96.50 86 ALA A N 1
ATOM 634 C CA . ALA A 1 86 ? 1.050 4.656 -4.990 1.00 96.50 86 ALA A CA 1
ATOM 635 C C . ALA A 1 86 ? 0.142 3.742 -4.148 1.00 96.50 86 ALA A C 1
ATOM 637 O O . ALA A 1 86 ? -0.485 4.194 -3.183 1.00 96.50 86 ALA A O 1
ATOM 638 N N . GLY A 1 87 ? 0.101 2.447 -4.473 1.00 96.88 87 GLY A N 1
ATOM 639 C CA . GLY A 1 87 ? -0.680 1.472 -3.716 1.00 96.88 87 GLY A CA 1
ATOM 640 C C . GLY A 1 87 ? -0.165 1.280 -2.286 1.00 96.88 87 GLY A C 1
ATOM 641 O O . GLY A 1 87 ? -0.953 1.260 -1.339 1.00 96.88 87 GLY A O 1
ATOM 642 N N . VAL A 1 88 ? 1.156 1.213 -2.104 1.00 97.31 88 VAL A N 1
ATOM 643 C CA . VAL A 1 88 ? 1.795 1.128 -0.779 1.00 97.31 88 VAL A CA 1
ATOM 644 C C . VAL A 1 88 ? 1.494 2.368 0.060 1.00 97.31 88 VAL A C 1
ATOM 646 O O . VAL A 1 88 ? 1.109 2.242 1.221 1.00 97.31 88 VAL A O 1
ATOM 649 N N . ILE A 1 89 ? 1.604 3.564 -0.518 1.00 97.56 89 ILE A N 1
ATOM 650 C CA . ILE A 1 89 ? 1.287 4.823 0.164 1.00 97.56 89 ILE A CA 1
ATOM 651 C C . ILE A 1 89 ? -0.174 4.830 0.626 1.00 97.56 89 ILE A C 1
ATOM 653 O O . ILE A 1 89 ? -0.450 5.181 1.774 1.00 97.56 89 ILE A O 1
ATOM 657 N N . SER A 1 90 ? -1.107 4.389 -0.225 1.00 97.31 90 SER A N 1
ATOM 658 C CA . SER A 1 90 ? -2.521 4.260 0.146 1.00 97.31 90 SER A CA 1
ATOM 659 C C . SER A 1 90 ? -2.711 3.346 1.365 1.00 97.31 90 SER A C 1
ATOM 661 O O . SER A 1 90 ? -3.439 3.706 2.290 1.00 97.31 90 SER A O 1
ATOM 663 N N . MET A 1 91 ? -2.006 2.212 1.423 1.00 97.62 91 MET A N 1
ATOM 664 C CA . MET A 1 91 ? -2.050 1.302 2.574 1.00 97.62 91 MET A CA 1
ATOM 665 C C . MET A 1 91 ? -1.451 1.919 3.845 1.00 97.62 91 MET A C 1
ATOM 667 O O . MET A 1 91 ? -2.047 1.805 4.915 1.00 97.62 91 MET A O 1
ATOM 671 N N . ILE A 1 92 ? -0.327 2.632 3.735 1.00 97.06 92 ILE A N 1
ATOM 672 C CA . ILE A 1 92 ? 0.314 3.328 4.864 1.00 97.06 92 ILE A CA 1
ATOM 673 C C . ILE A 1 92 ? -0.606 4.404 5.456 1.00 97.06 92 ILE A C 1
ATOM 675 O O . ILE A 1 92 ? -0.637 4.584 6.679 1.00 97.06 92 ILE A O 1
ATOM 679 N N . PHE A 1 93 ? -1.373 5.114 4.624 1.00 97.31 93 PHE A N 1
ATOM 680 C CA . PHE A 1 93 ? -2.350 6.089 5.112 1.00 97.31 93 PHE A CA 1
ATOM 681 C C . PHE A 1 93 ? -3.436 5.429 5.962 1.00 97.31 93 PHE A C 1
ATOM 683 O O . PHE A 1 93 ? -3.692 5.904 7.069 1.00 97.31 93 PHE A O 1
ATOM 690 N N . ILE A 1 94 ? -3.990 4.302 5.504 1.00 97.81 94 ILE A N 1
ATOM 691 C CA . ILE A 1 94 ? -4.970 3.522 6.274 1.00 97.81 94 ILE A CA 1
ATOM 692 C C . ILE A 1 94 ? -4.360 3.065 7.605 1.00 97.81 94 ILE A C 1
ATOM 694 O O . ILE A 1 94 ? -4.969 3.226 8.659 1.00 97.81 94 ILE A O 1
ATOM 698 N N . GLU A 1 95 ? -3.135 2.531 7.592 1.00 97.00 95 GLU A N 1
ATOM 699 C CA . GLU A 1 95 ? -2.453 2.121 8.826 1.00 97.00 95 GLU A CA 1
ATOM 700 C C . GLU A 1 95 ? -2.269 3.277 9.813 1.00 97.00 95 GLU A C 1
ATOM 702 O O . GLU A 1 95 ? -2.399 3.091 11.025 1.00 97.00 95 GLU A O 1
ATOM 707 N N . THR A 1 96 ? -1.937 4.462 9.301 1.00 96.75 96 THR A N 1
ATOM 708 C CA . THR A 1 96 ? -1.704 5.660 10.113 1.00 96.75 96 THR A CA 1
ATOM 709 C C . THR A 1 96 ? -3.001 6.165 10.733 1.00 96.75 96 THR A C 1
ATOM 711 O O . THR A 1 96 ? -3.023 6.461 11.926 1.00 96.75 96 THR A O 1
ATOM 714 N N . GLU A 1 97 ? -4.078 6.227 9.951 1.00 96.56 97 GLU A N 1
ATOM 715 C CA . GLU A 1 97 ? -5.418 6.589 10.419 1.00 96.56 97 GLU A CA 1
ATOM 716 C C . GLU A 1 97 ? -5.859 5.657 11.552 1.00 96.56 97 GLU A C 1
ATOM 718 O O . GLU A 1 97 ? -6.069 6.097 12.682 1.00 96.56 97 GLU A O 1
ATOM 723 N N . VAL A 1 98 ? -5.833 4.347 11.298 1.00 96.50 98 VAL A N 1
ATOM 724 C CA . VAL A 1 98 ? -6.250 3.327 12.266 1.00 96.50 98 VAL A CA 1
ATOM 725 C C . VAL A 1 98 ? -5.399 3.367 13.536 1.00 96.50 98 VAL A C 1
ATOM 727 O O . VAL A 1 98 ? -5.907 3.102 14.628 1.00 96.50 98 VAL A O 1
ATOM 730 N N . ARG A 1 99 ? -4.099 3.675 13.432 1.00 95.25 99 ARG A N 1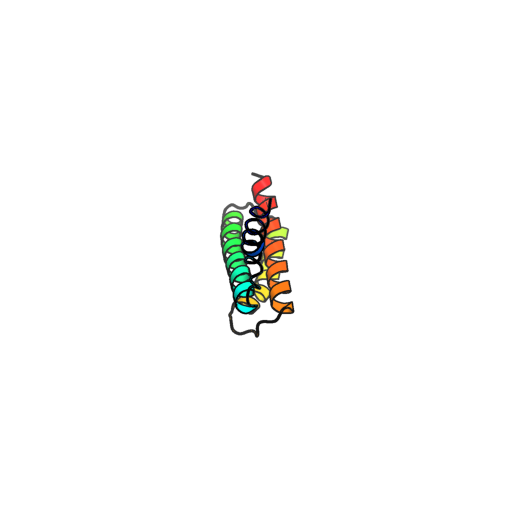
ATOM 731 C CA . ARG A 1 99 ? -3.195 3.788 14.588 1.00 95.25 99 ARG A CA 1
ATOM 732 C C . ARG A 1 99 ? -3.480 5.028 15.434 1.00 95.25 99 ARG A C 1
ATOM 734 O O . ARG A 1 99 ? -3.362 4.930 16.650 1.00 95.25 99 ARG A O 1
ATOM 741 N N . ASN A 1 100 ? -3.831 6.151 14.812 1.00 94.12 100 ASN A N 1
ATOM 742 C CA . ASN A 1 100 ? -4.103 7.414 15.505 1.00 94.12 100 ASN A CA 1
ATOM 743 C C . ASN A 1 100 ? -5.480 7.446 16.183 1.00 94.12 100 ASN A C 1
ATOM 745 O O . ASN A 1 100 ? -5.704 8.268 17.067 1.00 94.12 100 ASN A O 1
ATOM 749 N N . GLU A 1 101 ? -6.390 6.557 15.788 1.00 85.50 101 GLU A N 1
ATOM 750 C CA . GLU A 1 101 ? -7.702 6.377 16.421 1.00 85.50 101 GLU A CA 1
ATOM 751 C C . GLU A 1 101 ? -7.672 5.477 17.673 1.00 85.50 101 GLU A C 1
ATOM 753 O O . GLU A 1 101 ? -8.706 5.269 18.307 1.00 85.50 101 GLU A O 1
ATOM 758 N N . SER A 1 102 ? -6.510 4.911 18.030 1.00 61.12 102 SER A N 1
ATOM 759 C CA . SER A 1 102 ? -6.320 4.037 19.208 1.00 61.12 102 SER A CA 1
ATOM 760 C C . SER A 1 102 ? -5.662 4.736 20.382 1.00 61.12 102 SER A C 1
ATOM 762 O O . SER A 1 102 ? -6.010 4.359 21.522 1.00 61.12 102 SER A O 1
#

Foldseek 3Di:
DPPDDPPPPVVVVVPPPPPDDDDLVRLLVVLLVLLVVLVVLVVVCVVVVLADPVLVVLLVVLVVLSCVLNVVPDDRDPVSSVSSNVSSVSSVVRSVVSVVVD

Organism: NCBI:txid2591009